Protein AF-A0A8T0PW04-F1 (afdb_monomer_lite)

Foldseek 3Di:
DEEAAQALVDPVSLVVLLVCLQPPLPAAEYEYEYEPPSDDDPVVVVVSSVVSHDCPGSCVNYHYHYHYDPAHRVRPPPLVVLVVPPVDPDSPDDD

Structure (mmCIF, N/CA/C/O backbone):
data_AF-A0A8T0PW04-F1
#
_entry.id   AF-A0A8T0PW04-F1
#
loop_
_atom_site.group_PDB
_atom_site.id
_atom_site.type_symbol
_atom_site.label_atom_id
_atom_site.label_alt_id
_atom_site.label_comp_id
_atom_site.label_asym_id
_atom_site.label_entity_id
_atom_site.label_seq_id
_atom_site.pdbx_PDB_ins_code
_atom_site.Cartn_x
_atom_site.Cartn_y
_atom_site.Cartn_z
_atom_site.occupancy
_atom_site.B_iso_or_equiv
_atom_site.auth_seq_id
_atom_site.auth_comp_id
_atom_site.auth_asym_id
_atom_site.auth_atom_id
_atom_site.pdbx_PDB_model_num
ATOM 1 N N . MET A 1 1 ? -7.362 -8.678 4.824 1.00 72.25 1 MET A N 1
ATOM 2 C CA . MET A 1 1 ? -6.099 -8.075 4.349 1.00 72.25 1 MET A CA 1
ATOM 3 C C . MET A 1 1 ? -6.397 -7.465 2.995 1.00 72.25 1 MET A C 1
ATOM 5 O O . MET A 1 1 ? -7.051 -8.141 2.217 1.00 72.25 1 MET A O 1
ATOM 9 N N . MET A 1 2 ? -6.003 -6.217 2.753 1.00 82.25 2 MET A N 1
ATOM 10 C CA . MET A 1 2 ? -6.214 -5.528 1.471 1.00 82.25 2 MET A CA 1
ATOM 11 C C . MET A 1 2 ? -4.864 -5.311 0.788 1.00 82.25 2 MET A C 1
ATOM 13 O O . MET A 1 2 ? -3.898 -4.979 1.473 1.00 82.25 2 MET A O 1
ATOM 17 N N . THR A 1 3 ? -4.787 -5.476 -0.531 1.00 81.75 3 THR A N 1
ATOM 18 C CA . THR A 1 3 ? -3.547 -5.264 -1.291 1.00 81.75 3 THR A CA 1
ATOM 19 C C . THR A 1 3 ? -3.777 -4.260 -2.413 1.00 81.75 3 THR A C 1
ATOM 21 O O . THR A 1 3 ? -4.614 -4.485 -3.281 1.00 81.75 3 THR A O 1
ATOM 24 N N . PHE A 1 4 ? -3.010 -3.175 -2.399 1.00 83.94 4 PHE A N 1
ATOM 25 C CA . PHE A 1 4 ? -2.911 -2.185 -3.465 1.00 83.94 4 PHE A CA 1
ATOM 26 C C . PHE A 1 4 ? -1.657 -2.490 -4.277 1.00 83.94 4 PHE A C 1
ATOM 28 O O . PHE A 1 4 ? -0.612 -2.776 -3.694 1.00 83.94 4 PHE A O 1
ATOM 35 N N . ARG A 1 5 ? -1.756 -2.479 -5.605 1.00 81.00 5 ARG A N 1
ATOM 36 C CA . ARG A 1 5 ? -0.637 -2.790 -6.502 1.00 81.00 5 ARG A CA 1
ATOM 37 C C . ARG A 1 5 ? -0.408 -1.671 -7.498 1.00 81.00 5 ARG A C 1
ATOM 39 O O . ARG A 1 5 ? -1.330 -0.904 -7.750 1.00 81.00 5 ARG A O 1
ATOM 46 N N . GLU A 1 6 ? 0.802 -1.638 -8.051 1.00 78.62 6 GLU A N 1
ATOM 47 C CA . GLU A 1 6 ? 1.244 -0.657 -9.047 1.00 78.62 6 GLU A CA 1
ATOM 48 C C . GLU A 1 6 ? 1.017 0.793 -8.604 1.00 78.62 6 GLU A C 1
ATOM 50 O O . GLU A 1 6 ? 0.693 1.658 -9.409 1.00 78.62 6 GLU A O 1
ATOM 55 N N . PHE A 1 7 ? 1.179 1.062 -7.305 1.00 82.75 7 PHE A N 1
ATOM 56 C CA . PHE A 1 7 ? 1.003 2.403 -6.761 1.00 82.75 7 PHE A CA 1
ATOM 57 C C . PHE A 1 7 ? 2.112 3.316 -7.282 1.00 82.75 7 PHE A C 1
ATOM 59 O O . PHE A 1 7 ? 3.285 3.053 -7.037 1.00 82.75 7 PHE A O 1
ATOM 66 N N . ARG A 1 8 ? 1.764 4.386 -7.984 1.00 83.94 8 ARG A N 1
ATOM 67 C CA . ARG A 1 8 ? 2.704 5.372 -8.535 1.00 83.94 8 ARG A CA 1
ATOM 68 C C . ARG A 1 8 ? 2.950 6.555 -7.616 1.00 83.94 8 ARG A C 1
ATOM 70 O O . ARG A 1 8 ? 3.777 7.406 -7.926 1.00 83.94 8 ARG A O 1
ATOM 77 N N . MET A 1 9 ? 2.235 6.624 -6.493 1.00 81.94 9 MET A N 1
ATOM 78 C CA . MET A 1 9 ? 2.303 7.754 -5.559 1.00 81.94 9 MET A CA 1
ATOM 79 C C . MET A 1 9 ? 1.849 9.083 -6.174 1.00 81.94 9 MET A C 1
ATOM 81 O O . MET A 1 9 ? 2.231 10.164 -5.715 1.00 81.94 9 MET A O 1
ATOM 85 N N . GLU A 1 10 ? 0.976 9.023 -7.178 1.00 85.56 10 GLU A N 1
ATOM 86 C CA . GLU A 1 10 ? 0.341 10.217 -7.724 1.00 85.56 10 GLU A CA 1
ATOM 87 C C . GLU A 1 10 ? -0.591 10.876 -6.696 1.00 85.56 10 GLU A C 1
ATOM 89 O O . GLU A 1 10 ? -1.094 10.245 -5.764 1.00 85.56 10 GLU A O 1
ATOM 94 N N . ARG A 1 11 ? -0.867 12.177 -6.861 1.00 86.38 11 ARG A N 1
ATOM 95 C CA . ARG A 1 11 ? -1.700 12.936 -5.906 1.00 86.38 11 ARG A CA 1
ATOM 96 C C . ARG A 1 11 ? -3.090 12.321 -5.710 1.00 86.38 11 ARG A C 1
ATOM 98 O O . ARG A 1 11 ? -3.597 12.320 -4.591 1.00 86.38 11 ARG A O 1
ATOM 105 N N . SER A 1 12 ? -3.693 11.822 -6.786 1.00 86.44 12 SER A N 1
ATOM 106 C CA . SER A 1 12 ? -4.993 11.140 -6.787 1.00 86.44 12 SER A CA 1
ATOM 107 C C . SER A 1 12 ? -4.948 9.844 -5.977 1.00 86.44 12 SER A C 1
ATOM 109 O O . SER A 1 12 ? -5.793 9.619 -5.113 1.00 86.44 12 SER A O 1
ATOM 111 N N . GLU A 1 13 ? -3.926 9.026 -6.206 1.00 88.06 13 GLU A N 1
ATOM 112 C CA . GLU A 1 13 ? -3.700 7.763 -5.514 1.00 88.06 13 GLU A CA 1
ATOM 113 C C . GLU A 1 13 ? -3.441 7.967 -4.012 1.00 88.06 13 GLU A C 1
ATOM 115 O O . GLU A 1 13 ? -4.048 7.313 -3.162 1.00 88.06 13 GLU A O 1
ATOM 120 N N . VAL A 1 14 ? -2.602 8.944 -3.662 1.00 87.81 14 VAL A N 1
ATOM 121 C CA . VAL A 1 14 ? -2.334 9.322 -2.267 1.00 87.81 14 VAL A CA 1
ATOM 122 C C . VAL A 1 14 ? -3.609 9.811 -1.570 1.00 87.81 14 VAL A C 1
ATOM 124 O O . VAL A 1 14 ? -3.878 9.426 -0.430 1.00 87.81 14 VAL A O 1
ATOM 127 N N . ALA A 1 15 ? -4.426 10.627 -2.246 1.00 88.00 15 ALA A N 1
ATOM 128 C CA . ALA A 1 15 ? -5.709 11.083 -1.712 1.00 88.00 15 ALA A CA 1
ATOM 129 C C . ALA A 1 15 ? -6.690 9.918 -1.499 1.00 88.00 15 ALA A C 1
ATOM 131 O O . ALA A 1 15 ? -7.375 9.872 -0.475 1.00 88.00 15 ALA A O 1
ATOM 132 N N . PHE A 1 16 ? -6.712 8.952 -2.420 1.00 89.25 16 PHE A N 1
ATOM 133 C CA . PHE A 1 16 ? -7.513 7.740 -2.285 1.00 89.25 16 PHE A CA 1
ATOM 134 C C . PHE A 1 16 ? -7.084 6.902 -1.075 1.00 89.25 16 PHE A C 1
ATOM 136 O O . PHE A 1 16 ? -7.938 6.534 -0.270 1.00 89.25 16 PHE A O 1
ATOM 143 N N . LEU A 1 17 ? -5.781 6.654 -0.880 1.00 89.06 17 LEU A N 1
ATOM 144 C CA . LEU A 1 17 ? -5.305 5.931 0.307 1.00 89.06 17 LEU A CA 1
ATOM 145 C C . LEU A 1 17 ? -5.654 6.660 1.597 1.00 89.06 17 LEU A C 1
ATOM 147 O O . LEU A 1 17 ? -6.083 6.023 2.556 1.00 89.06 17 LEU A O 1
ATOM 151 N N . LYS A 1 18 ? -5.516 7.988 1.621 1.00 88.25 18 LYS A N 1
ATOM 152 C CA . LYS A 1 18 ? -5.906 8.794 2.780 1.00 88.25 18 LYS A CA 1
ATOM 153 C C . LYS A 1 18 ? -7.382 8.595 3.125 1.00 88.25 18 LYS A C 1
ATOM 155 O O . LYS A 1 18 ? -7.703 8.284 4.268 1.00 88.25 18 LYS A O 1
ATOM 160 N N . PHE A 1 19 ? -8.268 8.725 2.138 1.00 87.06 19 PHE A N 1
ATOM 161 C CA . PHE A 1 19 ? -9.700 8.491 2.320 1.00 87.06 19 PHE A CA 1
ATOM 162 C C . PHE A 1 19 ? -9.994 7.053 2.773 1.00 87.06 19 PHE A C 1
ATOM 164 O O . PHE A 1 19 ? -10.803 6.830 3.676 1.00 87.06 19 PHE A O 1
ATOM 171 N N . PHE A 1 20 ? -9.312 6.076 2.175 1.00 87.38 20 PHE A N 1
ATOM 172 C CA . PHE A 1 20 ? -9.479 4.667 2.495 1.00 87.38 20 PHE A CA 1
ATOM 173 C C . PHE A 1 20 ? -9.085 4.361 3.943 1.00 87.38 20 PHE A C 1
ATOM 175 O O . PHE A 1 20 ? -9.889 3.789 4.675 1.00 87.38 20 PHE A O 1
ATOM 182 N N . PHE A 1 21 ? -7.905 4.796 4.396 1.00 85.31 21 PHE A N 1
ATOM 183 C CA . PHE A 1 21 ? -7.485 4.614 5.789 1.00 85.31 21 PHE A CA 1
ATOM 184 C C . PHE A 1 21 ? -8.395 5.366 6.769 1.00 85.31 21 PHE A C 1
ATOM 186 O O . PHE A 1 21 ? -8.696 4.865 7.844 1.00 85.31 21 PHE A O 1
ATOM 193 N N . GLN A 1 22 ? -8.926 6.528 6.393 1.00 84.44 22 GLN A N 1
ATOM 194 C CA . GLN A 1 22 ? -9.906 7.231 7.227 1.00 84.44 22 GLN A CA 1
ATOM 195 C C . GLN A 1 22 ? -11.238 6.477 7.363 1.00 84.44 22 GLN A C 1
ATOM 197 O O . GLN A 1 22 ? -11.868 6.535 8.417 1.00 84.44 22 GLN A O 1
ATOM 202 N N . SER A 1 23 ? -11.656 5.762 6.318 1.00 81.75 23 SER A N 1
ATOM 203 C CA . SER A 1 23 ? -12.976 5.122 6.249 1.00 81.75 23 SER A CA 1
ATOM 204 C C . SER A 1 23 ? -12.975 3.650 6.681 1.00 81.75 23 S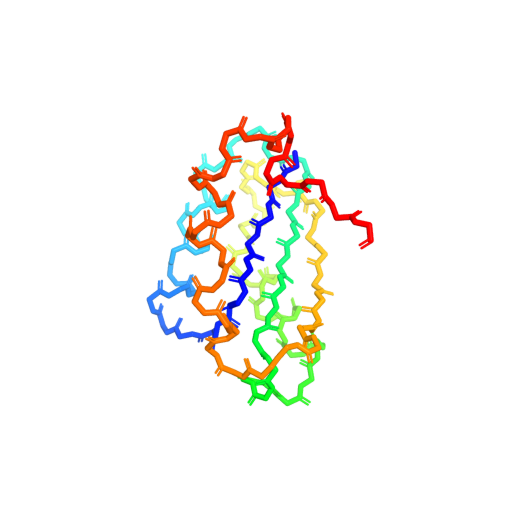ER A C 1
ATOM 206 O O . SER A 1 23 ? -14.011 3.112 7.069 1.00 81.75 23 SER A O 1
ATOM 208 N N . ALA A 1 24 ? -11.835 2.962 6.606 1.00 80.12 24 ALA A N 1
ATOM 209 C CA . ALA A 1 24 ? -11.763 1.510 6.749 1.00 80.12 24 ALA A CA 1
ATOM 210 C C . ALA A 1 24 ? -11.745 1.044 8.219 1.00 80.12 24 ALA A C 1
ATOM 212 O O . ALA A 1 24 ? -10.698 0.767 8.793 1.00 80.12 24 ALA A O 1
ATOM 213 N N . GLN A 1 25 ? -12.920 0.872 8.828 1.00 72.38 25 GLN A N 1
ATOM 214 C CA . GLN A 1 25 ? -13.038 0.560 10.262 1.00 72.38 25 GLN A CA 1
ATOM 215 C C . GLN A 1 25 ? -12.559 -0.831 10.708 1.00 72.38 25 GLN A C 1
ATOM 217 O O . GLN A 1 25 ? -12.239 -1.024 11.876 1.00 72.38 25 GLN A O 1
ATOM 222 N N . VAL A 1 26 ? -12.494 -1.805 9.798 1.00 81.19 26 VAL A N 1
ATOM 223 C CA . VAL A 1 26 ? -12.185 -3.214 10.125 1.00 81.19 26 VAL A CA 1
ATOM 224 C C . VAL A 1 26 ? -10.875 -3.710 9.508 1.00 81.19 26 VAL A C 1
ATOM 226 O O . VAL A 1 26 ? -10.564 -4.906 9.537 1.00 81.19 26 VAL A O 1
ATOM 229 N N . LEU A 1 27 ? -10.096 -2.809 8.908 1.00 80.69 27 LEU A N 1
ATOM 230 C CA . LEU A 1 27 ? -8.893 -3.180 8.178 1.00 80.69 27 LEU A CA 1
ATOM 231 C C . LEU A 1 27 ? -7.723 -3.447 9.130 1.00 80.69 27 LEU A C 1
ATOM 233 O O . LEU A 1 27 ? -7.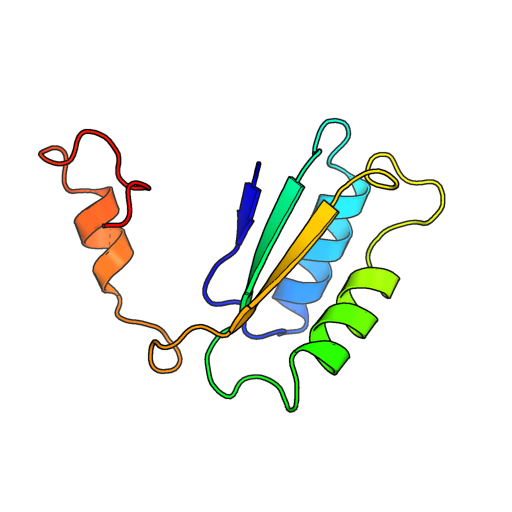178 -2.536 9.741 1.00 80.69 27 LEU A O 1
ATOM 237 N N . LYS A 1 28 ? -7.306 -4.715 9.212 1.00 83.44 28 LYS A N 1
ATOM 238 C CA . LYS A 1 28 ? -6.178 -5.144 10.059 1.00 83.44 28 LYS A CA 1
ATOM 239 C C . LYS A 1 28 ? -4.818 -5.047 9.366 1.00 83.44 28 LYS A C 1
ATOM 241 O O . LYS A 1 28 ? -3.840 -4.666 9.995 1.00 83.44 28 LYS A O 1
ATOM 246 N N . ASN A 1 29 ? -4.762 -5.402 8.081 1.00 81.94 29 ASN A N 1
ATOM 247 C CA . ASN A 1 29 ? -3.527 -5.464 7.298 1.00 81.94 29 ASN A CA 1
ATOM 248 C C . ASN A 1 29 ? -3.759 -4.843 5.916 1.00 81.94 29 ASN A C 1
ATOM 250 O O . ASN A 1 29 ? -4.698 -5.258 5.220 1.00 81.94 29 ASN A O 1
ATOM 254 N N . ALA A 1 30 ? -2.873 -3.939 5.506 1.00 86.44 30 ALA A N 1
ATOM 255 C CA . ALA A 1 30 ? -2.797 -3.383 4.162 1.00 86.44 30 ALA A CA 1
ATOM 256 C C . ALA A 1 30 ? -1.410 -3.648 3.566 1.00 86.44 30 ALA A C 1
ATOM 258 O O . ALA A 1 30 ? -0.394 -3.458 4.231 1.00 86.44 30 ALA A O 1
ATOM 259 N N . VAL A 1 31 ? -1.366 -4.081 2.313 1.00 86.88 31 VAL A N 1
ATOM 260 C CA . VAL A 1 31 ? -0.132 -4.259 1.547 1.00 86.88 31 VAL A CA 1
ATOM 261 C C . VAL A 1 31 ? -0.156 -3.264 0.399 1.00 86.88 31 VAL A C 1
ATOM 263 O O . VAL A 1 31 ? -1.142 -3.208 -0.328 1.00 86.88 31 VAL A O 1
ATOM 266 N N . ILE A 1 32 ? 0.901 -2.481 0.238 1.00 87.81 32 ILE A N 1
ATOM 267 C CA . ILE A 1 32 ? 1.038 -1.497 -0.833 1.00 87.81 32 ILE A CA 1
ATOM 268 C C . ILE A 1 32 ? 2.258 -1.894 -1.653 1.00 87.81 32 ILE A C 1
ATOM 270 O O . ILE A 1 32 ? 3.386 -1.844 -1.172 1.00 87.81 32 ILE A O 1
ATOM 274 N N . VAL A 1 33 ? 2.015 -2.334 -2.882 1.00 86.31 33 VAL A N 1
ATOM 275 C CA . VAL A 1 33 ? 3.056 -2.637 -3.859 1.00 86.31 33 VAL A CA 1
ATOM 276 C C . VAL A 1 33 ? 3.185 -1.430 -4.773 1.00 86.31 33 VAL A C 1
ATOM 278 O O . VAL A 1 33 ? 2.239 -1.071 -5.475 1.00 86.31 33 VAL A O 1
ATOM 281 N N . VAL A 1 34 ? 4.334 -0.779 -4.704 1.00 85.25 34 VAL A N 1
ATOM 282 C CA . VAL A 1 34 ? 4.626 0.483 -5.380 1.00 85.25 34 VAL A CA 1
ATOM 283 C C . VAL A 1 34 ? 5.287 0.179 -6.725 1.00 85.25 34 VAL A C 1
ATOM 285 O O . VAL A 1 34 ? 6.079 -0.759 -6.813 1.00 85.25 34 VAL A O 1
ATOM 288 N N . SER A 1 35 ? 4.948 0.931 -7.771 1.00 82.75 35 SER A N 1
ATOM 289 C CA . SER A 1 35 ? 5.501 0.746 -9.117 1.00 82.75 35 SER A CA 1
ATOM 290 C C . SER A 1 35 ? 7.012 0.997 -9.124 1.00 82.75 35 SER A C 1
ATOM 292 O O . SER A 1 35 ? 7.497 1.919 -8.457 1.00 82.75 35 SER A O 1
ATOM 294 N N . ASN A 1 36 ? 7.753 0.189 -9.881 1.00 76.25 36 ASN A N 1
ATOM 295 C CA . ASN A 1 36 ? 9.203 0.306 -10.007 1.00 76.25 36 ASN A CA 1
ATOM 296 C C . ASN A 1 36 ? 9.595 1.695 -10.542 1.00 76.25 36 ASN A C 1
ATOM 298 O O . ASN A 1 36 ? 9.047 2.160 -11.541 1.00 76.25 36 ASN A O 1
ATOM 302 N N . GLY A 1 37 ? 10.540 2.362 -9.874 1.00 72.62 37 GLY A N 1
ATOM 303 C CA . GLY A 1 37 ? 11.057 3.668 -10.295 1.00 72.62 37 GLY A CA 1
ATOM 304 C C . GLY A 1 37 ? 10.169 4.874 -9.963 1.00 72.62 37 GLY A C 1
ATOM 305 O O . GLY A 1 37 ? 10.532 5.999 -10.298 1.00 72.62 37 GLY A O 1
ATOM 306 N N . SER A 1 38 ? 9.039 4.682 -9.274 1.00 70.75 38 SER A N 1
ATOM 307 C CA . SER A 1 38 ? 8.138 5.785 -8.888 1.00 70.75 38 SER A CA 1
ATOM 308 C C . SER A 1 38 ? 8.565 6.544 -7.618 1.00 70.75 38 SER A C 1
ATOM 310 O O . SER A 1 38 ? 7.963 7.558 -7.261 1.00 70.75 38 SER A O 1
ATOM 312 N N . PHE A 1 39 ? 9.615 6.095 -6.923 1.00 72.62 39 PHE A N 1
ATOM 313 C CA . PHE A 1 39 ? 10.104 6.699 -5.680 1.00 72.62 39 PHE A CA 1
ATOM 314 C C . PHE A 1 39 ? 11.611 6.469 -5.485 1.00 72.62 39 PHE A C 1
ATOM 316 O O . PHE A 1 39 ? 12.208 5.612 -6.128 1.00 72.62 39 PHE A O 1
ATOM 323 N N . THR A 1 40 ? 12.236 7.234 -4.581 1.00 74.88 40 THR A N 1
ATOM 324 C CA . THR A 1 40 ? 13.688 7.137 -4.330 1.00 74.88 40 THR A CA 1
ATOM 325 C C . THR A 1 40 ? 14.065 6.011 -3.365 1.00 74.88 40 THR A C 1
ATOM 327 O O . THR A 1 40 ? 15.129 5.411 -3.490 1.00 74.88 40 THR A O 1
ATOM 330 N N . SER A 1 41 ? 13.209 5.727 -2.375 1.00 80.31 41 SER A N 1
ATOM 331 C CA . SER A 1 41 ? 13.373 4.613 -1.434 1.00 80.31 41 SER A CA 1
ATOM 332 C C . SER A 1 41 ? 12.054 4.176 -0.781 1.00 80.31 41 SER A C 1
ATOM 334 O O . SER A 1 41 ? 11.158 4.990 -0.541 1.00 80.31 41 SER A O 1
ATOM 336 N N . ILE A 1 42 ? 11.950 2.895 -0.409 1.00 81.12 42 ILE A N 1
ATOM 337 C CA . ILE A 1 42 ? 10.781 2.345 0.309 1.00 81.12 42 ILE A CA 1
ATOM 338 C C . ILE A 1 42 ? 10.549 3.086 1.638 1.00 81.12 42 ILE A C 1
ATOM 340 O O . ILE A 1 42 ? 9.413 3.255 2.078 1.00 81.12 42 ILE A O 1
ATOM 344 N N . SER A 1 43 ? 11.621 3.570 2.273 1.00 83.56 43 SER A N 1
ATOM 345 C CA . SER A 1 43 ? 11.547 4.347 3.515 1.00 83.56 43 SER A CA 1
ATOM 346 C C . SER A 1 43 ? 10.786 5.668 3.333 1.00 83.56 43 SER A C 1
ATOM 348 O O . SER A 1 43 ? 9.970 6.032 4.182 1.00 83.56 43 SER A O 1
ATOM 350 N N . GLU A 1 44 ? 10.988 6.356 2.204 1.00 84.25 44 GLU A N 1
ATOM 351 C CA . GLU A 1 44 ? 10.258 7.582 1.855 1.00 84.25 44 GLU A CA 1
ATOM 352 C C . GLU A 1 44 ? 8.759 7.306 1.663 1.00 84.25 44 GLU A C 1
ATOM 354 O O . GLU A 1 44 ? 7.902 8.053 2.135 1.00 84.25 44 GLU A O 1
ATOM 359 N N . VAL A 1 45 ? 8.430 6.192 1.011 1.00 84.44 45 VAL A N 1
ATOM 360 C CA . VAL A 1 45 ? 7.043 5.752 0.841 1.00 84.44 45 VAL A CA 1
ATOM 361 C C . VAL A 1 45 ? 6.407 5.441 2.195 1.00 84.44 45 VAL A C 1
ATOM 363 O O . VAL A 1 45 ? 5.313 5.916 2.496 1.00 84.44 45 VAL A O 1
ATOM 366 N N . MET A 1 46 ? 7.102 4.682 3.041 1.00 85.00 46 MET A N 1
ATOM 367 C CA . MET A 1 46 ? 6.634 4.334 4.381 1.00 85.00 46 MET A CA 1
ATOM 368 C C . MET A 1 46 ? 6.401 5.572 5.251 1.00 85.00 46 MET A C 1
ATOM 370 O O . MET A 1 46 ? 5.409 5.622 5.980 1.00 85.00 46 MET A O 1
ATOM 374 N N . SER A 1 47 ? 7.280 6.577 5.189 1.00 85.50 47 SER A N 1
ATOM 375 C CA . SER A 1 47 ? 7.109 7.815 5.955 1.00 85.50 47 SER A CA 1
ATOM 376 C C . SER A 1 47 ? 5.899 8.614 5.469 1.00 85.50 47 SER A C 1
ATOM 378 O O . SER A 1 47 ? 5.094 9.036 6.297 1.00 85.50 47 SER A O 1
ATOM 380 N N . LYS A 1 48 ? 5.696 8.732 4.149 1.00 85.69 48 LYS A N 1
ATOM 381 C CA . LYS A 1 48 ? 4.497 9.353 3.563 1.00 85.69 48 LYS A CA 1
ATOM 382 C C . LYS A 1 48 ? 3.223 8.609 3.947 1.00 85.6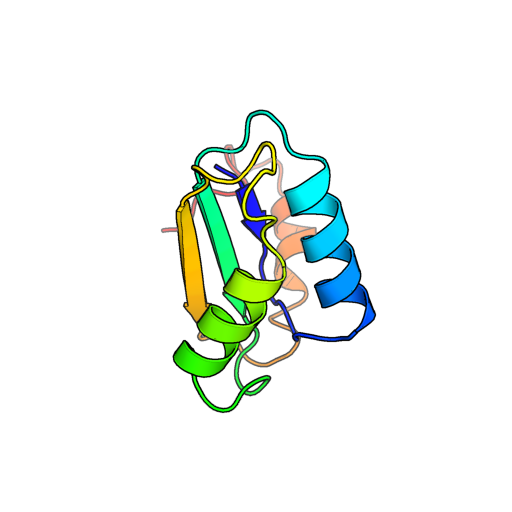9 48 LYS A C 1
ATOM 384 O O . LYS A 1 48 ? 2.261 9.239 4.354 1.00 85.69 48 LYS A O 1
ATOM 389 N N . LEU A 1 49 ? 3.202 7.282 3.877 1.00 84.12 49 LEU A N 1
ATOM 390 C CA . LEU A 1 49 ? 2.015 6.498 4.231 1.00 84.12 49 LEU A CA 1
ATOM 391 C C . LEU A 1 49 ? 1.639 6.642 5.704 1.00 84.12 49 LEU A C 1
ATOM 393 O O . LEU A 1 49 ? 0.457 6.749 6.020 1.00 84.12 49 LEU A O 1
ATOM 397 N N . LYS A 1 50 ? 2.629 6.709 6.600 1.00 83.69 50 LYS A N 1
ATOM 398 C CA . LYS A 1 50 ? 2.384 6.961 8.025 1.00 83.69 50 LYS A CA 1
ATOM 399 C C . LYS A 1 50 ? 1.665 8.287 8.269 1.00 83.69 50 LYS A C 1
ATOM 401 O O . LYS A 1 50 ? 0.823 8.329 9.155 1.00 83.69 50 LYS A O 1
ATOM 406 N N . THR A 1 51 ? 1.929 9.334 7.481 1.00 85.38 51 THR A N 1
ATOM 407 C CA . THR A 1 51 ? 1.215 10.618 7.632 1.00 85.38 51 THR A CA 1
ATOM 408 C C . THR A 1 51 ? -0.224 10.580 7.108 1.00 85.38 51 THR A C 1
ATOM 410 O O . THR A 1 51 ? -1.015 11.462 7.440 1.00 85.38 51 THR A O 1
ATOM 413 N N . LEU A 1 52 ? -0.591 9.570 6.307 1.00 83.69 52 LEU A N 1
ATOM 414 C CA . LEU A 1 52 ? -1.962 9.385 5.815 1.00 83.69 52 LEU A CA 1
ATOM 415 C C . LEU A 1 52 ? -2.852 8.639 6.813 1.00 83.69 52 LEU A C 1
ATOM 417 O O . LEU A 1 52 ? -4.073 8.786 6.757 1.00 83.69 52 LEU A O 1
ATOM 421 N N . ILE A 1 53 ? -2.259 7.835 7.700 1.00 81.62 53 ILE A N 1
ATOM 422 C CA . ILE A 1 53 ? -2.992 7.067 8.708 1.00 81.62 53 ILE A CA 1
ATOM 423 C C . ILE A 1 53 ? -3.336 8.010 9.868 1.00 81.62 53 ILE A C 1
ATOM 425 O O . ILE A 1 53 ? -2.429 8.567 10.484 1.00 81.62 53 ILE A O 1
ATOM 429 N N . PRO A 1 54 ? -4.623 8.205 10.201 1.00 75.88 54 PRO A N 1
ATOM 430 C CA . PRO A 1 54 ? -4.988 9.075 11.310 1.00 75.88 54 PRO A CA 1
ATOM 431 C C . PRO A 1 54 ? -4.568 8.439 12.640 1.00 75.88 54 PRO A C 1
ATOM 433 O O . PRO A 1 54 ? -4.904 7.283 12.898 1.00 75.88 54 PRO A O 1
ATOM 436 N N . GLU A 1 55 ? -3.904 9.204 13.510 1.00 70.69 55 GLU A N 1
ATOM 437 C CA . GLU A 1 55 ? -3.429 8.715 14.817 1.00 70.69 55 GLU A CA 1
ATOM 438 C C . GLU A 1 55 ? -4.564 8.214 15.722 1.00 70.69 55 GLU A C 1
ATOM 440 O O . GLU A 1 55 ? -4.368 7.261 16.465 1.00 70.69 55 GLU A O 1
ATOM 445 N N . ASN A 1 56 ? -5.760 8.798 15.607 1.00 69.31 56 ASN A N 1
ATOM 446 C CA . ASN A 1 56 ? -6.966 8.411 16.353 1.00 69.31 56 ASN A CA 1
ATOM 447 C C . ASN A 1 56 ? -8.042 7.792 15.441 1.00 69.31 56 ASN A C 1
ATOM 449 O O . ASN A 1 56 ? -9.237 7.858 15.730 1.00 69.31 56 ASN A O 1
ATOM 453 N N . GLY A 1 57 ? -7.630 7.275 14.281 1.00 66.00 57 GLY A N 1
ATOM 454 C CA . GLY A 1 57 ? -8.534 6.744 13.268 1.00 66.00 57 GLY A CA 1
ATOM 455 C C . GLY A 1 57 ? -8.887 5.271 13.480 1.00 66.00 57 GLY A C 1
ATOM 456 O O . GLY A 1 57 ? -8.168 4.545 14.169 1.00 66.00 57 GLY A O 1
ATOM 457 N N . PRO A 1 58 ? -9.936 4.775 12.805 1.00 65.06 58 PRO A N 1
ATOM 458 C CA . PRO A 1 58 ? -10.329 3.367 12.875 1.00 65.06 58 PRO A CA 1
ATOM 459 C C . PRO A 1 58 ? -9.215 2.393 12.446 1.00 65.06 58 PRO A C 1
ATOM 461 O O . PRO A 1 58 ? -9.167 1.248 12.887 1.00 65.06 58 PRO A O 1
ATOM 464 N N . THR A 1 59 ? -8.284 2.861 11.611 1.00 66.00 59 THR A N 1
ATOM 465 C CA . THR A 1 59 ? -7.127 2.104 11.120 1.00 66.00 59 THR A CA 1
ATOM 466 C C . THR A 1 59 ? -5.855 2.297 11.942 1.00 66.00 59 THR A C 1
ATOM 468 O O . THR A 1 59 ? -4.790 1.914 11.467 1.00 66.00 59 THR A O 1
ATOM 471 N N . GLN A 1 60 ? -5.903 2.865 13.152 1.00 69.31 60 GLN A N 1
ATOM 472 C CA . GLN A 1 60 ? -4.698 3.058 13.979 1.00 69.31 60 GLN A CA 1
ATOM 473 C C . GLN A 1 60 ? -3.928 1.742 14.210 1.00 69.31 60 GLN A C 1
ATOM 475 O O . GLN A 1 60 ? -2.700 1.722 14.231 1.00 69.31 60 GLN A O 1
ATOM 480 N N . SER A 1 61 ? -4.644 0.621 14.337 1.00 71.38 61 SER A N 1
ATOM 481 C CA . SER A 1 61 ? -4.050 -0.714 14.505 1.00 71.38 61 SER A CA 1
ATOM 482 C C . SER A 1 61 ? -3.711 -1.424 13.185 1.00 71.38 61 SER A C 1
ATOM 484 O O . SER A 1 61 ? -3.230 -2.561 13.204 1.00 71.38 61 SER A O 1
ATOM 486 N N . CYS A 1 62 ? -3.950 -0.782 12.036 1.00 81.06 62 CYS A N 1
ATOM 487 C CA . CYS A 1 62 ? -3.715 -1.378 10.727 1.00 81.06 62 CYS A CA 1
ATOM 488 C C . CYS A 1 62 ? -2.213 -1.508 10.453 1.00 81.06 62 CYS A C 1
ATOM 490 O O . CYS A 1 62 ? -1.480 -0.521 10.386 1.00 81.06 62 CYS A O 1
ATOM 492 N N . ARG A 1 63 ? -1.749 -2.737 10.219 1.00 84.25 63 ARG A N 1
ATOM 493 C CA . ARG A 1 63 ? -0.377 -3.008 9.780 1.00 84.25 63 ARG A CA 1
ATOM 494 C C . ARG A 1 63 ? -0.255 -2.719 8.290 1.00 84.25 63 ARG A C 1
ATOM 496 O O . ARG A 1 63 ? -0.893 -3.395 7.484 1.00 84.25 63 ARG A O 1
ATOM 503 N N . VAL A 1 64 ? 0.566 -1.736 7.931 1.00 86.38 64 VAL A N 1
ATOM 504 C CA . VAL A 1 64 ? 0.868 -1.403 6.534 1.00 86.38 64 VAL A CA 1
ATOM 505 C C . VAL A 1 64 ? 2.232 -1.967 6.156 1.00 86.38 64 VAL A C 1
ATOM 507 O O . VAL A 1 64 ? 3.233 -1.672 6.807 1.00 86.38 64 VAL A O 1
ATOM 510 N N . LEU 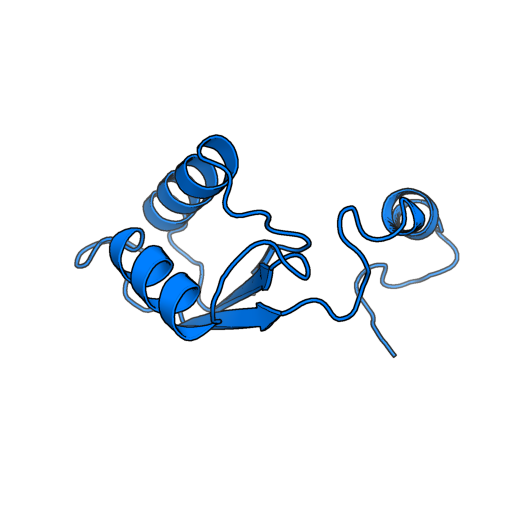A 1 65 ? 2.255 -2.796 5.116 1.00 86.81 65 LEU A N 1
ATOM 511 C CA . LEU A 1 65 ? 3.460 -3.364 4.516 1.00 86.81 65 LEU A CA 1
ATOM 512 C C . LEU A 1 65 ? 3.662 -2.739 3.140 1.00 86.81 65 LEU A C 1
ATOM 514 O O . LEU A 1 65 ? 2.706 -2.635 2.373 1.00 86.81 65 LEU A O 1
ATOM 518 N N . VAL A 1 66 ? 4.893 -2.351 2.826 1.00 86.56 66 VAL A N 1
ATOM 519 C CA . VAL A 1 66 ? 5.248 -1.763 1.532 1.00 86.56 66 VAL A CA 1
ATOM 520 C C . VAL A 1 66 ? 6.261 -2.652 0.837 1.00 86.56 66 VAL A C 1
ATOM 522 O O . VAL A 1 66 ? 7.251 -3.051 1.448 1.00 86.56 66 VAL A O 1
ATOM 525 N N . TYR A 1 67 ? 6.016 -2.920 -0.440 1.00 84.06 67 TYR A N 1
ATOM 526 C CA . TYR A 1 67 ? 6.934 -3.626 -1.323 1.00 84.06 67 TYR A CA 1
ATOM 527 C C . TYR A 1 67 ? 7.138 -2.818 -2.598 1.00 84.06 67 TYR A C 1
ATOM 529 O O . TYR A 1 67 ? 6.236 -2.114 -3.047 1.00 84.06 67 TYR A O 1
ATOM 537 N N . GLU A 1 68 ? 8.315 -2.941 -3.190 1.00 82.69 68 GLU A N 1
ATOM 538 C CA . GLU A 1 68 ? 8.569 -2.447 -4.537 1.00 82.69 68 GLU A CA 1
ATOM 539 C C . GLU A 1 68 ? 8.218 -3.539 -5.548 1.00 82.69 68 GLU A C 1
ATOM 541 O O . GLU A 1 68 ? 8.546 -4.712 -5.344 1.00 82.69 68 GLU A O 1
ATOM 546 N N . SER A 1 69 ? 7.516 -3.167 -6.616 1.00 77.62 69 SER A N 1
ATOM 547 C CA . SER A 1 69 ? 7.253 -4.069 -7.730 1.00 77.62 69 SER A CA 1
ATOM 548 C C . SER A 1 69 ? 8.553 -4.342 -8.479 1.00 77.62 69 SER A C 1
ATOM 550 O O . SER A 1 69 ? 9.322 -3.431 -8.769 1.00 77.62 69 SER A O 1
ATOM 552 N N . SER A 1 70 ? 8.798 -5.604 -8.821 1.00 72.62 70 SER A N 1
ATOM 553 C CA . SER A 1 70 ? 9.887 -5.976 -9.734 1.00 72.62 70 SER A CA 1
ATOM 554 C C . SER A 1 70 ? 9.489 -5.789 -11.205 1.00 72.62 70 SER A C 1
ATOM 556 O O . SER A 1 70 ? 10.323 -5.948 -12.093 1.00 72.62 70 SER A O 1
ATOM 558 N N . GLU A 1 71 ? 8.213 -5.490 -11.472 1.00 66.94 71 GLU A N 1
ATOM 559 C CA . GLU A 1 71 ? 7.663 -5.326 -12.818 1.00 66.94 71 GLU A CA 1
ATOM 560 C C . GLU A 1 71 ? 7.943 -3.902 -13.350 1.00 66.94 71 GLU A C 1
ATOM 562 O O . GLU A 1 71 ? 8.030 -2.958 -12.562 1.00 66.94 71 GLU A O 1
ATOM 567 N N . PRO A 1 72 ? 8.137 -3.717 -14.672 1.00 61.44 72 PRO A N 1
ATOM 568 C CA . PRO A 1 72 ? 8.344 -2.392 -15.261 1.00 61.44 72 PRO A CA 1
ATOM 569 C C . PRO A 1 72 ? 7.124 -1.484 -15.053 1.00 61.44 72 PRO A C 1
ATOM 571 O O . PRO A 1 72 ? 6.000 -1.975 -14.984 1.00 61.44 72 PRO A O 1
ATOM 574 N N . ASP A 1 73 ? 7.342 -0.166 -14.983 1.00 55.56 73 ASP A N 1
ATOM 575 C CA . ASP A 1 73 ? 6.291 0.817 -14.697 1.00 55.56 73 ASP A CA 1
ATOM 576 C C . ASP A 1 73 ? 5.118 0.721 -15.692 1.00 55.56 73 ASP A C 1
ATOM 578 O O . ASP A 1 73 ? 5.300 0.654 -16.910 1.00 55.56 73 ASP A O 1
ATOM 582 N N . GLY A 1 74 ? 3.893 0.686 -15.160 1.00 56.00 74 GLY A N 1
ATOM 583 C CA . GLY A 1 74 ? 2.694 0.323 -15.922 1.00 56.00 74 GLY A CA 1
ATOM 584 C C . GLY A 1 74 ? 2.513 -1.185 -16.080 1.00 56.00 74 GLY A C 1
ATOM 585 O O . GLY A 1 74 ? 1.812 -1.595 -17.009 1.00 56.00 74 GLY A O 1
ATOM 586 N N . GLY A 1 75 ? 3.160 -1.953 -15.186 1.00 53.03 75 GLY A N 1
ATOM 587 C CA . GLY A 1 75 ? 3.192 -3.405 -15.062 1.00 53.03 75 GLY A CA 1
ATOM 588 C C . GLY A 1 75 ? 2.123 -4.059 -15.899 1.00 53.03 75 GLY A C 1
ATOM 589 O O . GLY A 1 75 ? 0.955 -4.011 -15.533 1.00 53.03 75 GLY A O 1
ATOM 590 N N . ALA A 1 76 ? 2.555 -4.563 -17.059 1.00 51.84 76 ALA A N 1
ATOM 591 C CA . ALA A 1 76 ? 1.859 -5.499 -17.919 1.00 51.84 76 ALA A CA 1
ATOM 592 C C . ALA A 1 76 ? 0.325 -5.497 -17.702 1.00 51.84 76 ALA A C 1
ATOM 594 O O . ALA A 1 76 ? -0.158 -6.125 -16.763 1.00 51.84 76 ALA A O 1
ATOM 595 N N . LEU A 1 77 ? -0.447 -4.899 -18.628 1.00 50.94 77 LEU A N 1
ATOM 596 C CA . LEU A 1 77 ? -1.925 -5.002 -18.806 1.00 50.94 77 LEU A CA 1
ATOM 597 C C . LEU A 1 77 ? -2.565 -6.391 -18.499 1.00 50.94 77 LEU A C 1
ATOM 599 O O . LEU A 1 77 ? -3.778 -6.538 -18.362 1.00 50.94 77 LEU A O 1
ATOM 603 N N . TRP A 1 78 ? -1.725 -7.407 -18.369 1.00 50.72 78 TRP A N 1
ATOM 604 C CA . TRP A 1 78 ? -1.848 -8.814 -18.033 1.00 50.72 78 TRP A CA 1
ATOM 605 C C . TRP A 1 78 ? -2.591 -9.205 -16.747 1.00 50.72 78 TRP A C 1
ATOM 607 O O . TRP A 1 78 ? -2.714 -10.403 -16.491 1.00 50.72 78 TRP A O 1
ATOM 617 N N . ARG A 1 79 ? -3.148 -8.282 -15.951 1.00 53.03 79 ARG A N 1
ATOM 618 C CA . ARG A 1 79 ? -4.024 -8.670 -14.821 1.00 53.03 79 ARG A CA 1
ATOM 619 C C . ARG A 1 79 ? -5.514 -8.494 -15.065 1.00 53.03 79 ARG A C 1
ATOM 621 O O . ARG A 1 79 ? -6.284 -9.186 -14.409 1.00 53.03 79 ARG A O 1
ATOM 628 N N . LEU A 1 80 ? -5.938 -7.681 -16.036 1.00 54.09 80 LEU A N 1
ATOM 629 C CA . LEU A 1 80 ? -7.349 -7.692 -16.439 1.00 54.09 80 LEU A CA 1
ATOM 630 C C . LEU A 1 80 ? -7.681 -9.034 -17.096 1.00 54.09 80 LEU A C 1
ATOM 632 O O . LEU A 1 80 ? -8.600 -9.712 -16.661 1.00 54.09 80 LEU A O 1
ATOM 636 N N . GLN A 1 81 ? -6.870 -9.478 -18.059 1.00 53.12 81 GLN A N 1
ATOM 637 C CA . GLN A 1 81 ? -7.127 -10.724 -18.788 1.00 53.12 81 GLN A CA 1
ATOM 638 C C . GLN A 1 81 ? -7.077 -11.971 -17.885 1.00 53.12 81 GLN A C 1
ATOM 640 O O . GLN A 1 81 ? -7.939 -12.830 -18.013 1.00 53.12 81 GLN A O 1
ATOM 645 N N . LYS A 1 82 ? -6.151 -12.029 -16.913 1.00 55.59 82 LYS A N 1
ATOM 646 C CA . LYS A 1 82 ? -6.139 -13.062 -15.85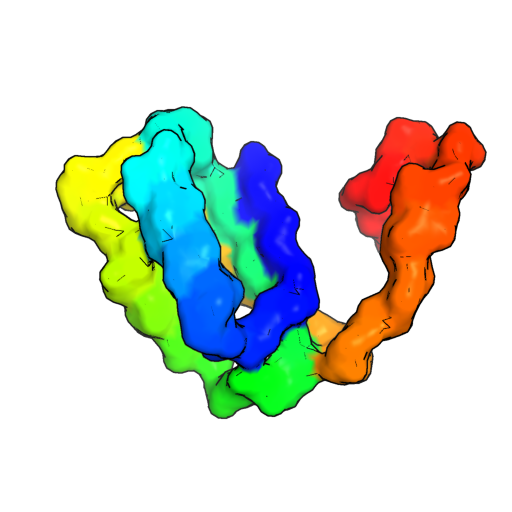5 1.00 55.59 82 LYS A CA 1
ATOM 647 C C . LYS A 1 82 ? -7.293 -12.929 -14.856 1.00 55.59 82 LYS A C 1
ATOM 649 O O . LYS A 1 82 ? -7.785 -13.936 -14.372 1.00 55.59 82 LYS A O 1
ATOM 654 N N . GLY A 1 83 ? -7.743 -11.713 -14.547 1.00 54.53 83 GLY A N 1
ATOM 655 C CA . GLY A 1 83 ? -8.937 -11.491 -13.724 1.00 54.53 83 GLY A CA 1
ATOM 656 C C . GLY A 1 83 ? -10.233 -11.957 -14.401 1.00 54.53 83 GLY A C 1
ATOM 657 O O . GLY A 1 83 ? -11.201 -12.260 -13.711 1.00 54.53 83 GLY A O 1
ATOM 658 N N . PHE A 1 84 ? -10.231 -12.052 -15.736 1.00 59.78 84 PHE A N 1
ATOM 659 C CA . PHE A 1 84 ? -11.290 -12.654 -16.557 1.00 59.78 84 PHE A CA 1
ATOM 660 C C . PHE A 1 84 ? -11.019 -14.124 -16.928 1.00 59.78 84 PHE A C 1
ATOM 662 O O . PHE A 1 84 ? -11.810 -14.729 -17.653 1.00 59.78 84 PHE A O 1
ATOM 669 N N . ASP A 1 85 ? -9.925 -14.714 -16.442 1.00 65.12 85 ASP A N 1
ATOM 670 C CA . ASP A 1 85 ? -9.612 -16.122 -16.657 1.00 65.12 85 ASP A CA 1
ATOM 671 C C . ASP A 1 85 ? -10.318 -16.979 -15.598 1.00 65.12 85 ASP A C 1
ATOM 673 O O . ASP A 1 85 ? -9.780 -17.286 -14.535 1.00 65.12 85 ASP A O 1
ATOM 677 N N . PHE A 1 86 ? -11.555 -17.375 -15.906 1.00 67.25 86 PHE A N 1
ATOM 678 C CA . PHE A 1 86 ? -12.380 -18.232 -15.047 1.00 67.25 86 PHE A CA 1
ATOM 679 C C . PHE A 1 86 ? -11.840 -19.663 -14.888 1.00 67.25 86 PHE A C 1
ATOM 681 O O . PHE A 1 86 ? -12.425 -20.449 -14.143 1.00 67.25 86 PHE A O 1
ATOM 688 N N . SER A 1 87 ? -10.751 -20.025 -15.579 1.00 72.56 87 SER A N 1
ATOM 689 C CA . SER A 1 87 ? -10.059 -21.296 -15.345 1.00 72.56 87 SER A CA 1
ATOM 690 C C . SER A 1 87 ? -9.173 -21.264 -14.092 1.00 72.56 87 SER A C 1
ATOM 692 O O . SER A 1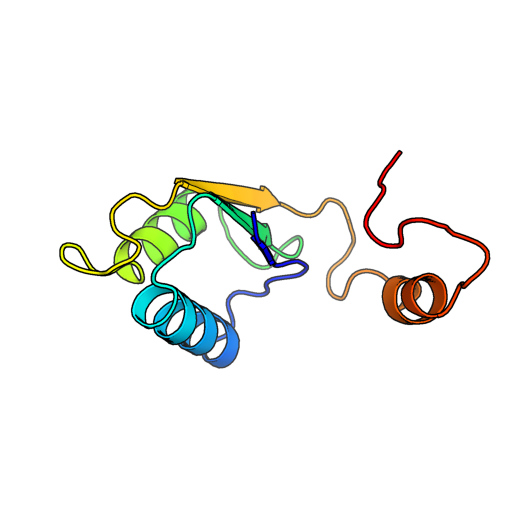 87 ? -8.803 -22.317 -13.571 1.00 72.56 87 SER A O 1
ATOM 694 N N . VAL A 1 88 ? -8.870 -20.070 -13.565 1.00 61.38 88 VAL A N 1
ATOM 695 C CA . VAL A 1 88 ? -8.099 -19.878 -12.337 1.00 61.38 88 VAL A CA 1
ATOM 696 C C . VAL A 1 88 ? -9.061 -19.703 -11.162 1.00 61.38 88 VAL A C 1
ATOM 698 O O . VAL A 1 88 ? -9.738 -18.687 -11.039 1.00 61.38 88 VAL A O 1
ATOM 701 N N . SER A 1 89 ? -9.101 -20.691 -10.264 1.00 64.69 89 SER A N 1
ATOM 702 C CA . SER A 1 89 ? -10.005 -20.686 -9.102 1.00 64.69 89 SER A CA 1
ATOM 703 C C . SER A 1 89 ? -9.766 -19.533 -8.120 1.00 64.69 89 SER A C 1
ATOM 705 O O . SER A 1 89 ? -10.663 -19.196 -7.352 1.00 64.69 89 SER A O 1
ATOM 707 N N . ASP A 1 90 ? -8.569 -18.939 -8.124 1.00 59.34 90 ASP A N 1
ATOM 708 C CA . ASP A 1 90 ? -8.246 -17.763 -7.319 1.00 59.34 90 ASP A CA 1
ATOM 709 C C . ASP A 1 90 ? -7.373 -16.774 -8.123 1.00 59.34 90 ASP A C 1
ATOM 711 O O . ASP A 1 90 ? -6.165 -16.988 -8.271 1.00 59.34 90 ASP A O 1
ATOM 715 N N . PRO A 1 91 ? -7.956 -15.675 -8.639 1.00 53.16 91 PRO A N 1
ATOM 716 C CA . PRO A 1 91 ? -7.242 -14.668 -9.427 1.00 53.16 91 PRO A CA 1
ATOM 717 C C . PRO A 1 91 ? -6.213 -13.861 -8.611 1.00 53.16 91 PRO A C 1
ATOM 719 O O . PRO A 1 91 ? -5.489 -13.034 -9.170 1.00 53.16 91 PRO A O 1
ATOM 722 N N . LEU A 1 92 ? -6.128 -14.089 -7.296 1.00 53.28 92 LEU A N 1
ATOM 723 C CA . LEU A 1 92 ? -5.145 -13.495 -6.392 1.00 53.28 92 LEU A CA 1
ATOM 724 C C . LEU A 1 92 ? -4.084 -14.500 -5.913 1.00 53.28 92 LEU A C 1
ATOM 726 O O . LEU A 1 92 ? -3.220 -14.117 -5.120 1.00 53.28 92 LEU A O 1
ATOM 730 N N . TYR A 1 93 ? -4.102 -15.747 -6.394 1.00 49.97 93 TYR A N 1
ATOM 731 C CA . TYR A 1 93 ? -3.113 -16.762 -6.031 1.00 49.97 93 TYR A CA 1
ATOM 732 C C . TYR A 1 93 ? -1.831 -16.584 -6.856 1.00 49.97 93 TYR A C 1
ATOM 734 O O . TYR A 1 93 ? -1.800 -16.821 -8.063 1.00 49.97 93 TYR A O 1
ATOM 742 N N . TYR A 1 94 ? -0.757 -16.145 -6.199 1.00 48.03 94 TYR A N 1
ATOM 743 C CA . TYR A 1 94 ? 0.574 -16.013 -6.797 1.00 48.03 94 TYR A CA 1
ATOM 744 C C . TYR A 1 94 ? 1.408 -17.249 -6.440 1.00 48.03 94 TYR A C 1
ATOM 746 O O . TYR A 1 94 ? 1.530 -17.582 -5.260 1.00 48.03 94 TYR A O 1
ATOM 754 N N . ARG A 1 95 ? 1.983 -17.908 -7.450 1.00 38.00 95 ARG A N 1
ATOM 755 C CA . ARG A 1 95 ? 3.062 -18.892 -7.304 1.00 38.00 95 ARG A CA 1
ATOM 756 C C . ARG A 1 95 ? 4.308 -18.360 -7.990 1.00 38.00 95 ARG A C 1
ATOM 758 O O . ARG A 1 95 ? 4.135 -17.733 -9.060 1.00 38.00 95 ARG A O 1
#

Secondary structure (DSSP, 8-state):
-EEEEEE---HHHHHHHHHHHHH-TT--EEEEEEPTTSSS-HHHHHHHHHHHS-TTSTTTTPEEEEEE-SSPTT--SHHHHHHT-TTSS-TT---

Sequence (95 aa):
MMTFREFRMERSEVAFLKFFFQSAQVLKNAVIVVSNGSFTSISEVMSKLKTLIPENGPTQSCRVLVYESSEPDGGALWRLQKGFDFSVSDPLYYR

Radius of gyration: 14.42 Å; chains: 1; bounding box: 27×34×35 Å

Organism: Panicum virgatum (NCBI:txid38727)

InterPro domains:
  IPR006566 FBD domain [PF08387] (2-32)

pLDDT: mean 74.73, std 12.74, range [38.0, 89.25]